Protein AF-A0A6A5WGH0-F1 (afdb_monomer)

Radius of gyration: 16.31 Å; Cα contacts (8 Å, |Δi|>4): 146; chains: 1; bounding box: 32×52×34 Å

Solvent-accessible surface area (backbone atoms only — not comparable to full-atom values): 6217 Å² total; per-residue (Å²): 131,79,53,70,50,61,31,77,86,68,50,59,33,41,48,64,58,69,80,40,82,38,86,98,38,72,81,54,22,33,27,34,24,40,38,98,92,41,61,26,32,39,36,49,43,60,75,98,48,41,71,71,68,46,46,65,59,66,75,47,68,91,58,95,66,88,62,95,56,64,81,42,36,24,75,94,79,30,33,38,30,29,77,54,65,97,71,48,75,64,59,57,46,52,54,50,52,55,55,55,68,74,74,114

Foldseek 3Di:
DFDWDQWPVRFIWGWDAFPAADPPCRLQTWTWTDTPNFIKTKGADPLVCLVVLCVVVVVCVPHPDPDFHFPTADNVRRMGITHDDPDDVVNVVVVVVVVVVVVD

Secondary structure (DSSP, 8-state):
---EEE-TTS-EEEEEEEEE--TT-GGG-EEEEEETTEEEEEEE--GGGHHHHHHHHHHTTTS---S---SEEETTTTEEEEE--SS-HHHHHHHHHHHHHT--

pLDDT: mean 83.92, std 13.39, range [47.59, 97.38]

Organism: NCBI:txid1392246

Structure (mmCIF, N/CA/C/O backbone):
data_AF-A0A6A5WGH0-F1
#
_entry.id   AF-A0A6A5WGH0-F1
#
loop_
_atom_site.group_PDB
_atom_site.id
_atom_site.type_symbol
_atom_site.label_atom_id
_atom_site.label_alt_id
_atom_site.label_comp_id
_atom_site.label_asym_id
_atom_site.label_entity_id
_atom_site.label_seq_id
_atom_site.pdbx_PDB_ins_code
_atom_site.Cartn_x
_atom_site.Cartn_y
_atom_site.Cartn_z
_atom_site.occupancy
_atom_site.B_iso_or_equiv
_atom_site.auth_seq_id
_atom_site.auth_comp_id
_atom_site.auth_asym_id
_atom_site.auth_atom_id
_atom_site.pdbx_PDB_model_num
ATOM 1 N N . MET A 1 1 ? -0.690 10.970 16.151 1.00 53.16 1 MET A N 1
ATOM 2 C CA . MET A 1 1 ? -1.577 11.202 14.991 1.00 53.16 1 MET A CA 1
ATOM 3 C C . MET A 1 1 ? -1.398 10.016 14.066 1.00 53.16 1 MET A 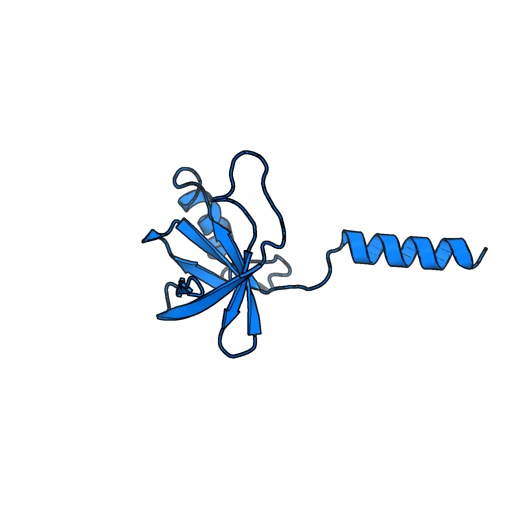C 1
ATOM 5 O O . MET A 1 1 ? -0.251 9.681 13.791 1.00 53.16 1 MET A O 1
ATOM 9 N N . ALA A 1 2 ? -2.473 9.329 13.684 1.00 73.94 2 ALA A N 1
ATOM 10 C CA . ALA A 1 2 ? -2.362 8.275 12.680 1.00 73.94 2 ALA A CA 1
ATOM 11 C C . ALA A 1 2 ? -2.049 8.931 11.328 1.00 73.94 2 ALA A C 1
ATOM 13 O O . ALA A 1 2 ? -2.644 9.955 10.993 1.00 73.94 2 ALA A O 1
ATOM 14 N N . SER A 1 3 ? -1.069 8.396 10.603 1.00 91.44 3 SER A N 1
ATOM 15 C CA . SER A 1 3 ? -0.755 8.865 9.253 1.00 91.44 3 SER A CA 1
ATOM 16 C C . SER A 1 3 ? -1.816 8.333 8.292 1.00 91.44 3 SER A C 1
ATOM 18 O O . SER A 1 3 ? -2.345 7.243 8.501 1.00 91.44 3 SER A O 1
ATOM 20 N N . THR A 1 4 ? -2.160 9.104 7.269 1.00 95.25 4 THR A N 1
ATOM 21 C CA . THR A 1 4 ? -3.217 8.759 6.316 1.00 95.25 4 THR A CA 1
ATOM 22 C C . THR A 1 4 ? -2.726 8.928 4.894 1.00 95.25 4 THR A C 1
ATOM 24 O O . THR A 1 4 ? -1.935 9.831 4.638 1.00 95.25 4 THR A O 1
ATOM 27 N N . ILE A 1 5 ? -3.247 8.110 3.984 1.00 95.19 5 ILE A N 1
ATOM 28 C CA . ILE A 1 5 ? -3.025 8.234 2.540 1.00 95.19 5 ILE A CA 1
ATOM 29 C C . ILE A 1 5 ? -4.382 8.365 1.859 1.00 95.19 5 ILE A C 1
ATOM 31 O O . ILE A 1 5 ? -5.335 7.680 2.235 1.00 95.19 5 ILE A O 1
ATOM 35 N N . VAL A 1 6 ? -4.465 9.224 0.849 1.00 96.62 6 VAL A N 1
ATOM 36 C CA . VAL A 1 6 ? -5.650 9.352 -0.006 1.00 96.62 6 VAL A CA 1
ATOM 37 C C . VAL A 1 6 ? -5.376 8.616 -1.311 1.00 96.62 6 VAL A C 1
ATOM 39 O O . VAL A 1 6 ? -4.388 8.902 -1.975 1.00 96.62 6 VAL A O 1
ATOM 42 N N . GLY A 1 7 ? -6.198 7.631 -1.665 1.00 94.38 7 GLY A N 1
ATOM 43 C CA . GLY A 1 7 ? -6.088 6.943 -2.953 1.00 94.38 7 GLY A CA 1
ATOM 44 C C . GLY A 1 7 ? -6.635 7.781 -4.113 1.00 94.38 7 GLY A C 1
ATOM 45 O O . GLY A 1 7 ? -7.373 8.740 -3.897 1.00 94.38 7 GLY A O 1
ATOM 46 N N . ARG A 1 8 ? -6.363 7.356 -5.351 1.00 93.69 8 ARG A N 1
ATOM 47 C CA . ARG A 1 8 ? -6.752 8.002 -6.618 1.00 93.69 8 ARG A CA 1
ATOM 48 C C . ARG A 1 8 ? -8.252 8.314 -6.688 1.00 93.69 8 ARG A C 1
ATOM 50 O O . ARG A 1 8 ? -8.648 9.333 -7.234 1.00 93.69 8 ARG A O 1
ATOM 57 N N . PHE A 1 9 ? -9.090 7.469 -6.085 1.00 89.75 9 PHE A N 1
ATOM 58 C CA . PHE A 1 9 ? -10.551 7.647 -6.031 1.00 89.75 9 PHE A CA 1
ATOM 59 C C . PHE A 1 9 ? -11.060 8.408 -4.789 1.00 89.75 9 PHE A C 1
ATOM 61 O O . PHE A 1 9 ? -12.238 8.319 -4.455 1.00 89.75 9 PHE A O 1
ATOM 68 N N . GLY A 1 10 ? -10.188 9.101 -4.050 1.00 94.06 10 GLY A N 1
ATOM 69 C CA . GLY A 1 10 ? -10.549 9.890 -2.864 1.00 94.06 10 GLY A CA 1
ATOM 70 C C . GLY A 1 10 ? -10.746 9.085 -1.575 1.00 94.06 10 GLY A C 1
ATOM 71 O O . GLY A 1 10 ? -10.980 9.665 -0.517 1.00 94.06 10 GLY A O 1
ATOM 72 N N . ARG A 1 11 ? -10.625 7.752 -1.627 1.00 96.06 11 ARG A N 1
ATOM 73 C CA . ARG A 1 11 ? -10.713 6.895 -0.436 1.00 96.06 11 ARG A CA 1
ATOM 74 C C . ARG A 1 11 ? -9.536 7.155 0.503 1.00 96.06 11 ARG A C 1
ATOM 76 O O . ARG A 1 11 ? -8.391 7.175 0.059 1.00 96.06 11 ARG A O 1
ATOM 83 N N . ILE A 1 12 ? -9.819 7.298 1.796 1.00 97.12 12 ILE A N 1
ATOM 84 C CA . ILE A 1 12 ? -8.814 7.569 2.830 1.00 97.12 12 ILE A CA 1
ATOM 85 C C . ILE A 1 12 ? -8.431 6.266 3.532 1.00 97.12 12 ILE A C 1
ATOM 87 O O . ILE A 1 12 ? -9.301 5.519 3.983 1.00 97.12 12 ILE A O 1
ATOM 91 N N . TYR A 1 13 ? -7.131 6.022 3.661 1.00 96.88 13 TYR A N 1
ATOM 92 C CA . TYR A 1 13 ? -6.554 4.868 4.346 1.00 96.88 13 TYR A CA 1
ATOM 93 C C . TYR A 1 13 ? -5.783 5.334 5.575 1.00 96.88 13 TYR A C 1
ATOM 95 O O . TYR A 1 13 ? -4.828 6.103 5.457 1.00 96.88 13 TYR A O 1
ATOM 103 N N . THR A 1 14 ? -6.174 4.855 6.752 1.00 97.38 14 THR A N 1
ATOM 104 C CA . THR A 1 14 ? -5.482 5.135 8.013 1.00 97.38 14 THR A CA 1
ATOM 105 C C . THR A 1 14 ? -4.366 4.121 8.208 1.00 97.38 14 THR A C 1
ATOM 107 O O . THR A 1 14 ? -4.635 2.930 8.334 1.00 97.38 14 THR A O 1
ATOM 110 N N . LEU A 1 15 ? -3.115 4.576 8.225 1.00 95.94 15 LEU A N 1
ATOM 111 C CA . LEU A 1 15 ? -1.941 3.725 8.399 1.00 95.94 15 LEU A CA 1
ATOM 112 C C . LEU A 1 15 ? -1.815 3.245 9.848 1.00 95.94 15 LEU A C 1
ATOM 114 O O . LEU A 1 15 ? -1.914 4.034 10.791 1.00 95.94 15 LEU A O 1
ATOM 118 N N . GLY A 1 16 ? -1.545 1.954 10.000 1.00 93.88 16 GLY A N 1
ATOM 119 C CA . GLY A 1 16 ? -1.297 1.277 11.264 1.00 93.88 16 GLY A CA 1
ATOM 120 C C . GLY A 1 16 ? 0.124 0.726 11.345 1.00 93.88 16 GLY A C 1
ATOM 121 O O . GLY A 1 16 ? 1.108 1.421 11.087 1.00 93.88 16 GLY A O 1
ATOM 122 N N . GLU A 1 17 ? 0.238 -0.534 11.754 1.00 92.56 17 GLU A N 1
ATOM 123 C CA . GLU A 1 17 ? 1.523 -1.192 11.983 1.00 92.56 17 GLU A CA 1
ATOM 124 C C . GLU A 1 17 ? 2.215 -1.665 10.695 1.00 92.56 17 GLU A C 1
ATOM 126 O O . GLU A 1 17 ? 1.588 -1.920 9.666 1.00 92.56 17 GLU A O 1
ATOM 131 N N . ALA A 1 18 ? 3.539 -1.816 10.758 1.00 92.81 18 ALA A N 1
ATOM 132 C CA . ALA A 1 18 ? 4.309 -2.405 9.668 1.00 92.81 18 ALA A CA 1
ATOM 133 C C . ALA A 1 18 ? 4.197 -3.937 9.706 1.00 92.81 18 ALA A C 1
ATOM 135 O O . ALA A 1 18 ? 4.757 -4.568 10.601 1.00 92.81 18 ALA A O 1
ATOM 136 N N . LEU A 1 19 ? 3.545 -4.519 8.696 1.00 91.00 19 LEU A N 1
ATOM 137 C CA . LEU A 1 19 ? 3.466 -5.967 8.468 1.00 91.00 19 LEU A CA 1
ATOM 138 C C . LEU A 1 19 ? 4.829 -6.556 8.102 1.00 91.00 19 LEU A C 1
ATOM 140 O O . LEU A 1 19 ? 5.171 -7.667 8.494 1.00 91.00 19 LEU A O 1
ATOM 144 N N . HIS A 1 20 ? 5.620 -5.799 7.341 1.00 90.00 20 HIS A N 1
ATOM 145 C CA . HIS A 1 20 ? 6.971 -6.190 6.970 1.00 90.00 20 HIS A CA 1
ATOM 146 C C . HIS A 1 20 ? 7.896 -4.981 6.998 1.00 90.00 20 HIS A C 1
ATOM 148 O O . HIS A 1 20 ? 7.609 -3.941 6.398 1.00 90.00 20 HIS A O 1
ATOM 154 N N . LYS A 1 21 ? 9.031 -5.131 7.679 1.00 92.44 21 LYS A N 1
ATOM 155 C CA . LYS A 1 21 ? 10.052 -4.090 7.788 1.00 92.44 21 LYS A CA 1
ATOM 156 C C . LYS A 1 21 ? 11.178 -4.381 6.810 1.00 92.44 21 LYS A C 1
ATOM 158 O O . LYS A 1 21 ? 11.774 -5.450 6.876 1.00 92.44 21 LYS A O 1
ATOM 163 N N . ARG A 1 22 ? 11.507 -3.416 5.950 1.00 90.00 22 ARG A N 1
ATOM 164 C CA . ARG A 1 22 ? 12.651 -3.489 5.042 1.00 90.00 22 ARG A CA 1
ATOM 165 C C . ARG A 1 22 ? 13.878 -2.854 5.711 1.00 90.00 22 ARG A C 1
ATOM 167 O O . ARG A 1 22 ? 13.900 -1.633 5.891 1.00 90.00 22 ARG A O 1
ATOM 174 N N . PRO A 1 23 ? 14.909 -3.637 6.084 1.00 90.88 23 PRO A N 1
ATOM 175 C CA . PRO A 1 23 ? 16.108 -3.095 6.718 1.00 90.88 23 PRO A CA 1
ATOM 176 C C . PRO A 1 23 ? 16.785 -2.044 5.832 1.00 90.88 23 PRO A C 1
ATOM 178 O O . PRO A 1 23 ? 16.870 -2.212 4.617 1.00 90.88 23 PRO A O 1
ATOM 181 N N . GLY A 1 24 ? 17.230 -0.941 6.436 1.00 91.06 24 GLY A N 1
ATOM 182 C CA . GLY A 1 24 ? 17.878 0.172 5.730 1.00 91.06 24 GLY A CA 1
ATOM 183 C C . GLY A 1 24 ? 16.936 1.083 4.934 1.00 91.06 24 GLY A C 1
ATOM 184 O O . GLY A 1 24 ? 17.351 2.165 4.534 1.00 91.06 24 GLY A O 1
ATOM 185 N N . PHE A 1 25 ? 15.667 0.701 4.748 1.00 90.38 25 PHE A N 1
ATOM 186 C CA . PHE A 1 25 ? 14.724 1.426 3.894 1.00 90.38 25 PHE A CA 1
ATOM 187 C C . PHE A 1 25 ? 13.305 1.490 4.497 1.00 90.38 25 PHE A C 1
ATOM 189 O O . PHE A 1 25 ? 12.367 0.948 3.908 1.00 90.38 25 PHE A O 1
ATOM 196 N N . PRO A 1 26 ? 13.105 2.168 5.649 1.00 88.31 26 PRO A N 1
ATOM 197 C CA . PRO A 1 26 ? 11.825 2.160 6.371 1.00 88.31 26 PRO A CA 1
ATOM 198 C C . PRO A 1 26 ? 10.648 2.740 5.580 1.00 88.31 26 PRO A C 1
ATOM 200 O O . PRO A 1 26 ? 9.498 2.374 5.813 1.00 88.31 26 PRO A O 1
ATOM 203 N N . SER A 1 27 ? 10.924 3.633 4.626 1.00 87.75 27 SER A N 1
ATOM 204 C CA . SER A 1 27 ? 9.916 4.190 3.722 1.00 87.75 27 SER A CA 1
ATOM 205 C C . SER A 1 27 ? 9.259 3.131 2.834 1.00 87.75 27 SER A C 1
ATOM 207 O O . SER A 1 27 ? 8.145 3.359 2.377 1.00 87.75 27 SER A O 1
ATOM 209 N N . PHE A 1 28 ? 9.907 1.980 2.631 1.00 90.75 28 PHE A N 1
ATOM 210 C CA . PHE A 1 28 ? 9.438 0.866 1.805 1.00 90.75 28 PHE A CA 1
ATOM 211 C C . PHE A 1 28 ? 8.963 -0.335 2.635 1.00 90.75 28 PHE A C 1
ATOM 213 O O . PHE A 1 28 ? 8.928 -1.462 2.138 1.00 90.75 28 PHE A O 1
ATOM 220 N N . ASN A 1 29 ? 8.620 -0.109 3.904 1.00 93.88 29 ASN A N 1
ATOM 221 C CA . ASN A 1 29 ? 7.909 -1.098 4.705 1.00 93.88 29 ASN A CA 1
ATOM 222 C C . ASN A 1 29 ? 6.533 -1.396 4.088 1.00 93.88 29 ASN A C 1
ATOM 224 O O . ASN A 1 29 ? 5.914 -0.521 3.480 1.00 93.88 29 ASN A O 1
ATOM 228 N N . LEU A 1 30 ? 6.040 -2.617 4.295 1.00 93.44 30 LEU A N 1
ATOM 229 C CA . LEU A 1 30 ? 4.635 -2.940 4.050 1.00 93.44 30 LEU A CA 1
ATOM 230 C C . LEU A 1 30 ? 3.848 -2.578 5.300 1.00 93.44 30 LEU A C 1
ATOM 232 O O . LEU A 1 30 ? 4.167 -3.062 6.388 1.00 93.44 30 LEU A O 1
ATOM 236 N N . ILE A 1 31 ? 2.851 -1.717 5.150 1.00 95.44 31 ILE A N 1
ATOM 237 C CA . ILE A 1 31 ? 2.094 -1.146 6.265 1.00 95.44 31 ILE A CA 1
ATOM 238 C C . ILE A 1 31 ? 0.648 -1.623 6.165 1.00 95.44 31 ILE A C 1
ATOM 240 O O . ILE A 1 31 ? 0.047 -1.539 5.094 1.00 95.44 31 ILE A O 1
ATOM 244 N N . LYS A 1 32 ? 0.088 -2.124 7.268 1.00 95.56 32 LYS A N 1
ATOM 245 C CA . LYS A 1 32 ? -1.347 -2.395 7.366 1.00 95.56 32 LYS A CA 1
ATOM 246 C C . LYS A 1 32 ? -2.084 -1.067 7.467 1.00 95.56 32 LYS A C 1
ATOM 248 O O . LYS A 1 32 ? -1.672 -0.192 8.226 1.00 95.56 32 LYS A O 1
ATOM 253 N N . ALA A 1 33 ? -3.160 -0.917 6.718 1.00 96.44 33 ALA A N 1
ATOM 254 C CA . ALA A 1 33 ? -4.009 0.261 6.757 1.00 96.44 33 ALA A CA 1
ATOM 255 C C . ALA A 1 33 ? -5.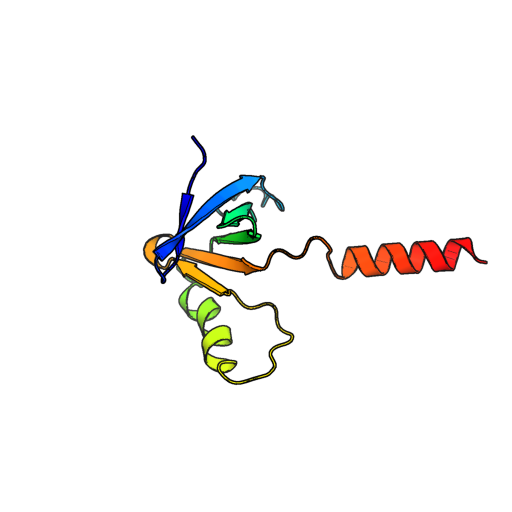477 -0.136 6.906 1.00 96.44 33 ALA A C 1
ATOM 257 O O . ALA A 1 33 ? -5.855 -1.246 6.553 1.00 96.44 33 ALA A O 1
ATOM 258 N N . GLU A 1 34 ? -6.300 0.781 7.396 1.00 96.94 34 GLU A N 1
ATOM 259 C CA . GLU A 1 34 ? -7.740 0.585 7.568 1.00 96.94 34 GLU A CA 1
ATOM 260 C C . GLU A 1 34 ? -8.513 1.653 6.792 1.00 96.94 34 GLU A C 1
ATOM 262 O O . GLU A 1 34 ? -8.170 2.839 6.828 1.00 96.94 34 GLU A O 1
ATOM 267 N N . SER A 1 35 ? -9.576 1.245 6.103 1.00 96.50 35 SER A N 1
ATOM 268 C CA . SER A 1 35 ? -10.536 2.150 5.471 1.00 96.50 35 SER A CA 1
ATOM 269 C C . SER A 1 35 ? -11.933 1.555 5.575 1.00 96.50 35 SER A C 1
ATOM 271 O O . SER A 1 35 ? -12.147 0.418 5.167 1.00 96.50 35 SER A O 1
ATOM 273 N N . GLU A 1 36 ? -12.878 2.311 6.143 1.00 94.81 36 GLU A N 1
ATOM 274 C CA . GLU A 1 36 ? -14.288 1.896 6.277 1.00 94.81 36 GLU A CA 1
ATOM 275 C C . GLU A 1 36 ? -14.474 0.530 6.974 1.00 94.81 36 GLU A C 1
ATOM 277 O O . GLU A 1 36 ? -15.370 -0.238 6.641 1.00 94.81 36 GLU A O 1
ATOM 282 N N . GLY A 1 37 ? -13.610 0.214 7.946 1.00 93.62 37 GLY A N 1
ATOM 283 C CA . GLY A 1 37 ? -13.641 -1.060 8.677 1.00 93.62 37 GLY A CA 1
ATOM 284 C C . GLY A 1 37 ? -13.058 -2.255 7.916 1.00 93.62 37 GLY A C 1
ATOM 285 O O . GLY A 1 37 ? -13.208 -3.387 8.370 1.00 93.62 37 GLY A O 1
ATOM 286 N N . VAL A 1 38 ? -12.411 -2.018 6.771 1.00 94.81 38 VAL A N 1
ATOM 287 C CA . VAL A 1 38 ? -11.719 -3.037 5.977 1.00 94.81 38 VAL A CA 1
ATOM 288 C C . VAL A 1 38 ? -10.211 -2.789 6.007 1.00 94.81 38 VAL A C 1
ATOM 290 O O . VAL A 1 38 ? -9.750 -1.664 5.788 1.00 94.81 38 VAL A O 1
ATOM 293 N N . SER A 1 39 ? -9.447 -3.865 6.210 1.00 95.06 39 SER A N 1
ATOM 294 C CA . SER A 1 39 ? -7.987 -3.833 6.202 1.00 95.06 39 SER A CA 1
ATOM 295 C C . SER A 1 39 ? -7.405 -3.869 4.784 1.00 95.06 39 SER A C 1
ATOM 297 O O . SER A 1 39 ? -7.855 -4.608 3.906 1.00 95.06 39 SER A O 1
ATOM 299 N N . PHE A 1 40 ? -6.320 -3.129 4.591 1.00 95.31 40 PHE A N 1
ATOM 300 C CA . PHE A 1 40 ? -5.545 -3.034 3.358 1.00 95.31 40 PHE A CA 1
ATOM 301 C C . PHE A 1 40 ? -4.045 -3.113 3.646 1.00 95.31 40 PHE A C 1
ATOM 303 O O . PHE A 1 40 ? -3.594 -2.941 4.781 1.00 95.31 40 PHE A O 1
ATOM 310 N N . VAL A 1 41 ? -3.258 -3.335 2.596 1.00 94.88 41 VAL A N 1
ATOM 311 C CA . VAL A 1 41 ? -1.799 -3.220 2.629 1.00 94.88 41 VAL A CA 1
ATOM 312 C C . VAL A 1 41 ? -1.371 -2.041 1.780 1.00 94.88 41 VAL A C 1
ATOM 314 O O . VAL A 1 41 ? -1.683 -1.960 0.595 1.00 94.88 41 VAL A O 1
ATOM 317 N N . VAL A 1 42 ? -0.599 -1.153 2.385 1.00 95.50 42 VAL A N 1
ATOM 318 C CA . VAL A 1 42 ? 0.047 -0.026 1.728 1.00 95.50 42 VAL A CA 1
ATOM 319 C C . VAL A 1 42 ? 1.495 -0.393 1.439 1.00 95.50 42 VAL A C 1
ATOM 321 O O . VAL A 1 42 ? 2.247 -0.798 2.332 1.00 95.50 42 VAL A O 1
ATOM 324 N N . LYS A 1 43 ? 1.890 -0.218 0.180 1.00 94.62 43 LYS A N 1
ATOM 325 C CA . LYS A 1 43 ? 3.252 -0.429 -0.303 1.00 94.62 43 LYS A CA 1
ATOM 326 C C . LYS A 1 43 ? 3.716 0.806 -1.061 1.00 94.62 43 LYS A C 1
ATOM 328 O O . LYS A 1 43 ? 3.115 1.168 -2.069 1.00 94.62 43 LYS A O 1
ATOM 333 N N . ARG A 1 44 ? 4.823 1.408 -0.624 1.00 94.94 44 ARG A N 1
ATOM 334 C CA . ARG A 1 44 ? 5.515 2.424 -1.426 1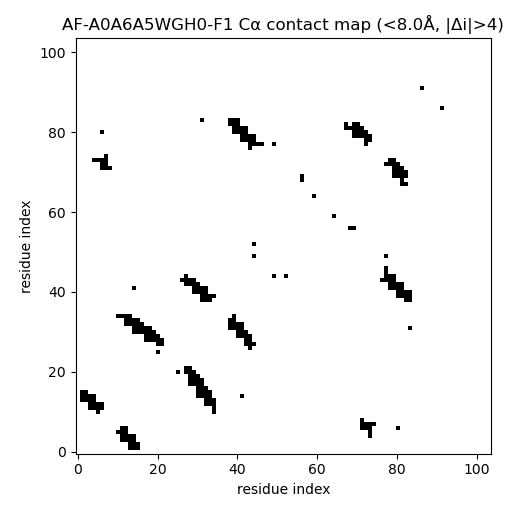.00 94.94 44 ARG A CA 1
ATOM 335 C C . ARG A 1 44 ? 6.323 1.775 -2.540 1.00 94.94 44 ARG A C 1
ATOM 337 O O . ARG A 1 44 ? 6.988 0.757 -2.329 1.00 94.94 44 ARG A O 1
ATOM 344 N N . VAL A 1 45 ? 6.287 2.389 -3.709 1.00 92.38 45 VAL A N 1
ATOM 345 C CA . VAL A 1 45 ? 7.008 1.980 -4.907 1.00 92.38 45 VAL A CA 1
ATOM 346 C C . VAL A 1 45 ? 8.042 3.061 -5.227 1.00 92.38 45 VAL A C 1
ATOM 348 O O . VAL A 1 45 ? 7.711 4.245 -5.214 1.00 92.38 45 VAL A O 1
ATOM 351 N N . PRO A 1 46 ? 9.315 2.704 -5.472 1.00 91.56 46 PRO A N 1
ATOM 352 C CA . PRO A 1 46 ? 10.301 3.686 -5.907 1.00 91.56 46 PRO A CA 1
ATOM 353 C C . PRO A 1 46 ? 9.870 4.317 -7.232 1.00 91.56 46 PRO A C 1
ATOM 355 O O . PRO A 1 46 ? 9.475 3.587 -8.136 1.00 91.56 46 PRO A O 1
ATOM 358 N N . ALA A 1 47 ? 10.023 5.636 -7.369 1.00 89.62 47 ALA A N 1
ATOM 359 C CA . ALA A 1 47 ? 9.566 6.385 -8.545 1.00 89.62 47 ALA A CA 1
ATOM 360 C C . ALA A 1 47 ? 10.016 5.765 -9.882 1.00 89.62 47 ALA A C 1
ATOM 362 O O . ALA A 1 47 ? 9.210 5.594 -10.786 1.00 89.62 47 ALA A O 1
ATOM 363 N N . GLN A 1 48 ? 11.273 5.313 -9.970 1.00 91.00 48 GLN A N 1
ATOM 364 C CA . GLN A 1 48 ? 11.832 4.669 -11.171 1.00 91.00 48 GLN A CA 1
ATOM 365 C C . GLN A 1 48 ? 11.128 3.367 -11.608 1.00 91.00 48 GLN A C 1
ATOM 367 O O . GLN A 1 48 ? 11.368 2.884 -12.708 1.00 91.00 48 GLN A O 1
ATOM 372 N N . PHE A 1 49 ? 10.313 2.765 -10.738 1.00 89.25 49 PHE A N 1
ATOM 373 C CA . PHE A 1 49 ? 9.578 1.529 -11.009 1.00 89.25 49 PHE A CA 1
ATOM 374 C C . PHE A 1 49 ? 8.062 1.724 -10.995 1.00 89.25 49 PHE A C 1
ATOM 376 O O . PHE A 1 49 ? 7.346 0.737 -11.152 1.00 89.25 49 PHE A O 1
ATOM 383 N N . TYR A 1 50 ? 7.574 2.947 -10.771 1.00 90.12 50 TYR A N 1
ATOM 384 C CA . TYR A 1 50 ? 6.148 3.196 -10.592 1.00 90.12 50 TYR A CA 1
ATOM 385 C C . TYR A 1 50 ? 5.365 2.828 -11.855 1.00 90.12 50 TYR A C 1
ATOM 387 O O . TYR A 1 50 ? 4.532 1.926 -11.801 1.00 90.12 50 TYR A O 1
ATOM 395 N N . ASP A 1 51 ? 5.752 3.386 -13.002 1.00 89.38 51 ASP A N 1
ATOM 396 C CA . ASP A 1 51 ? 5.100 3.131 -14.293 1.00 89.38 51 ASP A CA 1
ATOM 397 C C . ASP A 1 51 ? 5.067 1.633 -14.634 1.00 89.38 51 ASP A C 1
ATOM 399 O O . ASP A 1 51 ? 4.032 1.079 -15.000 1.00 89.38 51 ASP A O 1
ATOM 403 N N . ILE A 1 52 ? 6.194 0.937 -14.432 1.00 88.12 52 ILE A N 1
ATOM 404 C CA . ILE A 1 52 ? 6.310 -0.511 -14.676 1.00 88.12 52 ILE A CA 1
ATOM 405 C C . ILE A 1 52 ? 5.387 -1.299 -13.738 1.00 88.12 52 ILE A C 1
ATOM 407 O O . ILE A 1 52 ? 4.853 -2.340 -14.105 1.00 88.12 52 ILE A O 1
ATOM 411 N N . SER A 1 53 ? 5.198 -0.826 -12.507 1.00 86.44 53 SER A N 1
ATOM 412 C CA . SER A 1 53 ? 4.345 -1.493 -11.526 1.00 86.44 53 SER A CA 1
ATOM 413 C C . SER A 1 53 ? 2.846 -1.271 -11.749 1.00 86.44 53 SER A C 1
ATOM 415 O O . SER A 1 53 ? 2.047 -2.028 -11.190 1.00 86.44 53 SER A O 1
ATOM 417 N N . GLU A 1 54 ? 2.463 -0.285 -12.564 1.00 86.25 54 GLU A N 1
ATOM 418 C CA . GLU A 1 54 ? 1.078 -0.074 -12.999 1.00 86.25 54 GLU A CA 1
ATOM 419 C C . GLU A 1 54 ? 0.703 -0.928 -14.217 1.00 86.25 54 GLU A C 1
ATOM 421 O O . GLU A 1 54 ? -0.432 -1.400 -14.288 1.00 86.25 54 GLU A O 1
ATOM 426 N N . GLN A 1 55 ? 1.647 -1.208 -15.125 1.00 84.38 55 GLN A N 1
ATOM 427 C CA . GLN A 1 55 ? 1.396 -1.967 -16.364 1.00 84.38 55 GLN A CA 1
ATOM 428 C C . GLN A 1 55 ? 0.604 -3.271 -16.168 1.00 84.38 55 GLN A C 1
ATOM 430 O O . GLN A 1 55 ? -0.396 -3.450 -16.862 1.00 84.38 55 GLN A O 1
ATOM 435 N N . PRO A 1 56 ? 0.930 -4.143 -15.188 1.00 80.62 56 PRO A N 1
ATOM 436 C CA . PRO A 1 56 ? 0.184 -5.381 -15.007 1.00 80.62 56 PRO A CA 1
ATOM 437 C C . PRO A 1 56 ? -1.301 -5.145 -14.713 1.00 80.62 56 PRO A C 1
ATOM 439 O O . PRO A 1 56 ? -2.132 -5.983 -15.052 1.00 80.62 56 PRO A O 1
ATOM 442 N N . VAL A 1 57 ? -1.652 -4.035 -14.050 1.00 79.31 57 VAL A N 1
ATOM 443 C CA . VAL A 1 57 ? -3.053 -3.721 -13.731 1.00 79.31 57 VAL A CA 1
ATOM 444 C C . VAL A 1 57 ? -3.820 -3.388 -14.992 1.00 79.31 57 VAL A C 1
ATOM 446 O O . VAL A 1 57 ? -4.925 -3.893 -15.158 1.00 79.31 57 VAL A O 1
ATOM 449 N N . GLU A 1 58 ? -3.223 -2.612 -15.891 1.00 80.38 58 GLU A N 1
ATOM 450 C CA . GLU A 1 58 ? -3.798 -2.305 -17.199 1.00 80.38 58 GLU A CA 1
ATOM 451 C C . GLU A 1 58 ? -3.932 -3.560 -18.072 1.00 80.38 58 GLU A C 1
ATOM 453 O O . GLU A 1 58 ? -4.998 -3.790 -18.641 1.00 80.38 58 GLU A O 1
ATOM 458 N N . ASP A 1 59 ? -2.907 -4.415 -18.104 1.00 78.25 59 ASP A N 1
ATOM 459 C CA . ASP A 1 59 ? -2.873 -5.626 -18.937 1.00 78.25 59 ASP A CA 1
ATOM 460 C C . AS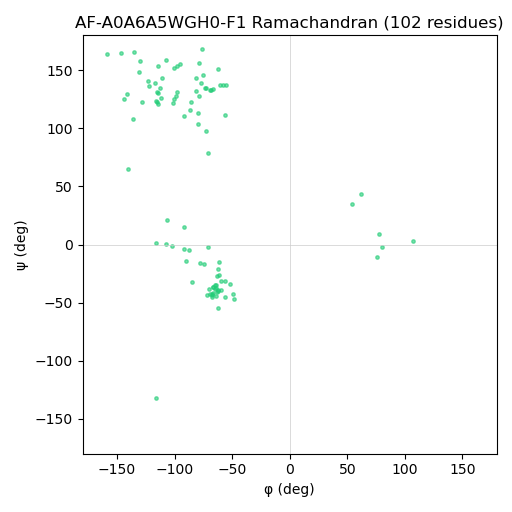P A 1 59 ? -3.953 -6.652 -18.561 1.00 78.25 59 ASP A C 1
ATOM 462 O O . ASP A 1 59 ? -4.393 -7.452 -19.389 1.00 78.25 59 ASP A O 1
ATOM 466 N N . VAL A 1 60 ? -4.381 -6.645 -17.298 1.00 75.12 60 VAL A N 1
ATOM 467 C CA . VAL A 1 60 ? -5.329 -7.618 -16.740 1.00 75.12 60 VAL A CA 1
ATOM 468 C C . VAL A 1 60 ? -6.749 -7.035 -16.621 1.00 75.12 60 VAL A C 1
ATOM 470 O O . VAL A 1 60 ? -7.687 -7.746 -16.238 1.00 75.12 60 VAL A O 1
ATOM 473 N N . LYS A 1 61 ? -6.966 -5.763 -16.998 1.00 67.38 61 LYS A N 1
ATOM 474 C CA . LYS A 1 61 ? -8.307 -5.151 -17.023 1.00 67.38 61 LYS A CA 1
ATOM 475 C C . LYS A 1 61 ? -9.258 -5.979 -17.896 1.00 67.38 61 LYS A C 1
ATOM 477 O O . LYS A 1 61 ? -9.143 -6.007 -19.115 1.00 67.38 61 LYS A O 1
ATOM 482 N N . GLY A 1 62 ? -10.236 -6.623 -17.253 1.00 59.19 62 GLY A N 1
ATOM 483 C CA . GLY A 1 62 ? -11.276 -7.423 -17.912 1.00 59.19 62 GLY A CA 1
ATOM 484 C C . GLY A 1 62 ? -11.146 -8.945 -17.766 1.00 59.19 62 GLY A C 1
ATOM 485 O O . GLY A 1 62 ? -11.970 -9.660 -18.331 1.00 59.19 62 GLY A O 1
ATOM 486 N N . GLY A 1 63 ? -10.160 -9.451 -17.013 1.00 57.25 63 GLY A N 1
ATOM 487 C CA . GLY A 1 63 ? -9.987 -10.884 -16.734 1.00 57.25 63 GLY A CA 1
ATOM 488 C C . GLY A 1 63 ? -10.334 -11.306 -15.299 1.00 57.25 63 GLY A C 1
ATOM 489 O O . GLY A 1 63 ? -10.292 -10.500 -14.369 1.00 57.25 63 GLY A O 1
ATOM 490 N N . ASP A 1 64 ? -10.626 -12.598 -15.110 1.00 58.34 64 ASP A N 1
ATOM 491 C CA . ASP A 1 64 ? -10.740 -13.258 -13.798 1.00 58.34 64 ASP A CA 1
ATOM 492 C C . ASP A 1 64 ? -9.340 -13.388 -13.166 1.00 58.34 64 ASP A C 1
ATOM 494 O O . ASP A 1 64 ? -8.643 -14.401 -13.283 1.00 58.34 64 ASP A O 1
ATOM 498 N N . SER A 1 65 ? -8.855 -12.284 -12.599 1.00 57.19 65 SER A N 1
ATOM 499 C CA . SER A 1 65 ? -7.504 -12.205 -12.058 1.00 57.19 65 SER A CA 1
ATOM 500 C C . SER A 1 65 ? -7.430 -12.840 -10.679 1.00 57.19 65 SER A C 1
ATOM 502 O O . SER A 1 65 ? -7.745 -12.218 -9.667 1.00 57.19 65 SER A O 1
ATOM 504 N N . ARG A 1 66 ? -6.875 -14.051 -10.623 1.00 67.44 66 ARG A N 1
ATOM 505 C CA . ARG A 1 66 ? -6.373 -14.654 -9.374 1.00 67.44 66 ARG A CA 1
ATOM 506 C C . ARG A 1 66 ? -5.088 -13.985 -8.863 1.00 67.44 66 ARG A C 1
ATOM 508 O O . ARG A 1 66 ? -4.562 -14.385 -7.827 1.00 67.44 66 ARG A O 1
ATOM 515 N N . LEU A 1 67 ? -4.552 -13.006 -9.595 1.00 69.44 67 LEU A N 1
ATOM 516 C CA . LEU A 1 67 ? -3.375 -12.243 -9.202 1.00 69.44 67 LEU A CA 1
ATOM 517 C C . LEU A 1 67 ? -3.789 -11.136 -8.222 1.00 69.44 67 LEU A C 1
ATOM 519 O O . LEU A 1 67 ? -4.749 -10.408 -8.477 1.00 69.44 67 LEU A O 1
ATOM 523 N N . CYS A 1 68 ? -3.071 -11.006 -7.103 1.00 72.38 68 CYS A N 1
ATOM 524 C CA . CYS A 1 68 ? -3.311 -9.940 -6.131 1.00 72.38 68 CYS A CA 1
ATOM 525 C C . CYS A 1 68 ? -2.826 -8.603 -6.707 1.00 72.38 68 CYS A C 1
ATOM 527 O O . CYS A 1 68 ? -1.634 -8.291 -6.682 1.00 72.38 68 CYS A O 1
ATOM 529 N N . MET A 1 69 ? -3.766 -7.840 -7.259 1.00 83.62 69 MET A N 1
ATOM 530 C CA . MET A 1 69 ? -3.523 -6.533 -7.863 1.00 83.62 69 MET A CA 1
ATOM 531 C C . MET A 1 69 ? -3.801 -5.418 -6.866 1.00 83.62 69 MET A C 1
ATOM 533 O O . MET A 1 69 ? -4.574 -5.591 -5.919 1.00 83.62 69 MET A O 1
ATOM 537 N N . HIS A 1 70 ? -3.164 -4.264 -7.070 1.00 88.88 70 HIS A N 1
ATOM 538 C CA . HIS A 1 70 ? -3.513 -3.102 -6.270 1.00 88.88 70 HIS A CA 1
ATOM 539 C C . HIS A 1 70 ? -4.932 -2.658 -6.651 1.00 88.88 70 HIS A C 1
ATOM 541 O O . HIS A 1 70 ? -5.281 -2.579 -7.825 1.00 88.88 70 HIS A O 1
ATOM 547 N N . VAL A 1 71 ? -5.765 -2.400 -5.647 1.00 89.94 71 VAL A N 1
ATOM 548 C CA . VAL A 1 71 ? -7.153 -1.939 -5.815 1.00 89.94 71 VAL A CA 1
ATOM 549 C C . VAL A 1 71 ? -7.247 -0.418 -5.859 1.00 89.94 71 VAL A C 1
ATOM 551 O O . VAL A 1 71 ? -8.286 0.142 -6.203 1.00 89.94 71 VAL A O 1
ATOM 554 N N . ASN A 1 72 ? -6.173 0.262 -5.461 1.00 92.44 72 ASN A N 1
ATOM 555 C CA . ASN A 1 72 ? -6.057 1.709 -5.479 1.00 92.44 72 ASN A CA 1
ATOM 556 C C . ASN A 1 72 ? -4.573 2.103 -5.479 1.00 92.44 72 ASN A C 1
ATOM 558 O O . ASN A 1 72 ? -3.704 1.296 -5.138 1.00 92.44 72 ASN A O 1
ATOM 562 N N . CYS A 1 73 ? -4.285 3.349 -5.817 1.00 93.50 73 CYS A N 1
ATOM 563 C CA . CYS A 1 73 ? -2.936 3.898 -5.839 1.00 93.50 73 CYS A CA 1
ATOM 564 C C . CYS A 1 73 ? -2.957 5.380 -5.447 1.00 93.50 73 CYS A C 1
ATOM 566 O O . CYS A 1 73 ? -4.016 5.996 -5.396 1.00 93.50 73 CYS A O 1
ATOM 568 N N . ASN A 1 74 ? -1.801 5.945 -5.123 1.00 94.44 74 ASN A N 1
ATOM 569 C CA . ASN A 1 74 ? -1.573 7.383 -5.024 1.00 94.4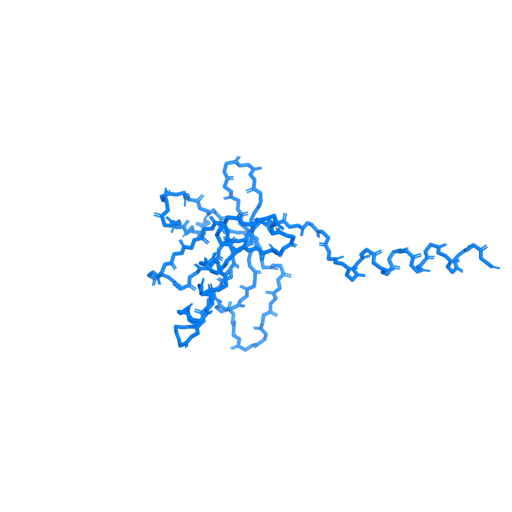4 74 ASN A CA 1
ATOM 570 C C . ASN A 1 74 ? -0.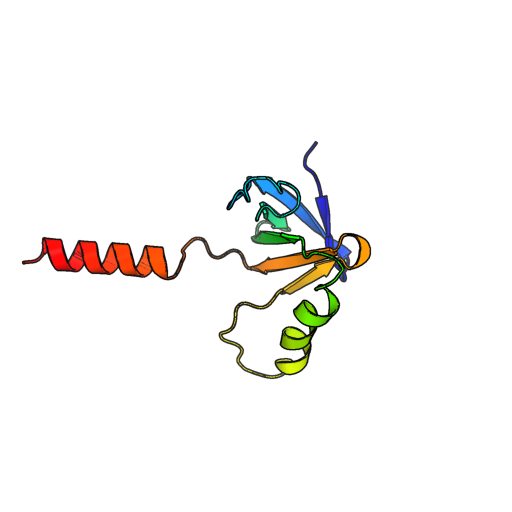239 7.658 -5.718 1.00 94.44 74 ASN A C 1
ATOM 572 O O . ASN A 1 74 ? 0.812 7.246 -5.225 1.00 94.44 74 ASN A O 1
ATOM 576 N N . GLU A 1 75 ? -0.303 8.282 -6.888 1.00 91.75 75 GLU A N 1
ATOM 577 C CA . GLU A 1 75 ? 0.862 8.565 -7.731 1.00 91.75 75 GLU A CA 1
ATOM 578 C C . GLU A 1 75 ? 1.789 9.597 -7.092 1.00 91.75 75 GLU A C 1
ATOM 580 O O . GLU A 1 75 ? 3.002 9.397 -7.064 1.00 91.75 75 GLU A O 1
ATOM 585 N N . GLU A 1 76 ? 1.221 10.658 -6.510 1.00 91.19 76 GLU A N 1
ATOM 586 C CA . GLU A 1 76 ? 1.978 11.743 -5.876 1.00 91.19 76 GLU A CA 1
ATOM 587 C C . GLU A 1 76 ? 2.850 11.230 -4.723 1.00 91.19 76 GLU A C 1
ATOM 589 O O . GLU A 1 76 ? 3.999 11.642 -4.559 1.00 91.19 76 GLU A O 1
ATOM 594 N N . GLU A 1 77 ? 2.326 10.283 -3.944 1.00 90.75 77 GLU A N 1
ATOM 595 C CA . GLU A 1 77 ? 3.039 9.645 -2.837 1.00 90.75 77 GLU A CA 1
ATOM 596 C C . GLU A 1 77 ? 3.787 8.361 -3.239 1.00 90.75 77 GLU A C 1
ATOM 598 O O . GLU A 1 77 ? 4.477 7.763 -2.403 1.00 90.75 77 GLU A O 1
ATOM 603 N N . GLY A 1 78 ? 3.666 7.912 -4.493 1.00 93.81 78 GLY A N 1
ATOM 604 C CA . GLY A 1 78 ? 4.284 6.682 -4.987 1.00 93.81 78 GLY A CA 1
ATOM 605 C C . GLY A 1 78 ? 3.788 5.429 -4.257 1.00 93.81 78 GLY A C 1
ATOM 606 O O . GLY A 1 78 ? 4.582 4.575 -3.860 1.00 93.81 78 GLY A O 1
ATOM 607 N N . VAL A 1 79 ? 2.483 5.323 -4.009 1.00 95.00 79 VAL A N 1
ATOM 608 C CA . VAL A 1 79 ? 1.868 4.277 -3.180 1.00 95.00 79 VAL A CA 1
ATOM 609 C C . VAL A 1 79 ? 0.925 3.400 -3.991 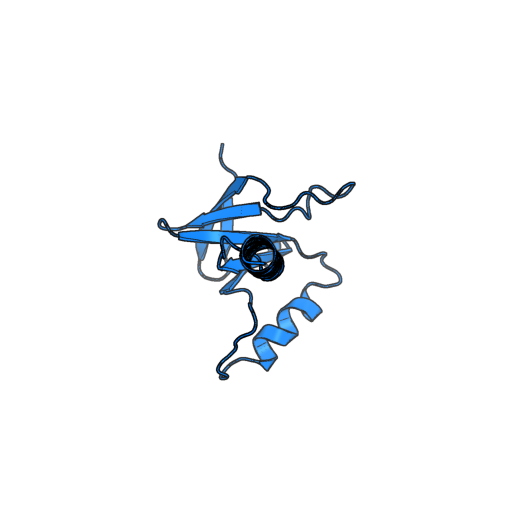1.00 95.00 79 VAL A C 1
ATOM 611 O O . VAL A 1 79 ? 0.100 3.892 -4.754 1.00 95.00 79 VAL A O 1
ATOM 614 N N . HIS A 1 80 ? 0.981 2.096 -3.732 1.00 95.19 80 HIS A N 1
ATOM 615 C CA . HIS A 1 80 ? -0.033 1.121 -4.115 1.00 95.19 80 HIS A CA 1
ATOM 616 C C . HIS A 1 80 ? -0.762 0.583 -2.884 1.00 95.19 80 HIS A C 1
ATOM 618 O O . HIS A 1 80 ? -0.152 0.341 -1.836 1.00 95.19 80 HIS A O 1
ATOM 624 N N . VAL A 1 81 ? -2.063 0.349 -3.037 1.00 94.56 81 VAL A N 1
ATOM 625 C CA . VAL A 1 81 ? -2.938 -0.215 -2.009 1.00 94.56 81 VAL A CA 1
ATOM 626 C C . VAL A 1 81 ? -3.471 -1.560 -2.480 1.00 94.56 81 VAL A C 1
ATOM 628 O O . VAL A 1 81 ? -4.118 -1.649 -3.520 1.00 94.56 81 VAL A O 1
ATOM 631 N N . TYR A 1 82 ? -3.235 -2.600 -1.692 1.00 93.19 82 TYR A N 1
ATOM 632 C CA . TYR A 1 82 ? -3.663 -3.968 -1.965 1.00 93.19 82 TYR A CA 1
ATOM 633 C C . TYR A 1 82 ? -4.696 -4.426 -0.929 1.00 93.19 82 TYR A C 1
ATOM 635 O O . TYR A 1 82 ? -4.673 -3.939 0.207 1.00 93.19 82 TYR A O 1
ATOM 643 N N . PRO A 1 83 ? -5.576 -5.380 -1.271 1.00 91.31 83 PRO A N 1
ATOM 644 C CA . PRO A 1 83 ? -6.377 -6.084 -0.278 1.00 91.31 83 PRO A CA 1
ATOM 645 C C . PRO A 1 83 ? -5.468 -6.718 0.779 1.00 91.31 83 PRO A C 1
ATOM 647 O O . PRO A 1 83 ? -4.429 -7.295 0.444 1.00 91.31 83 PRO A O 1
ATOM 650 N N . TYR A 1 84 ? -5.842 -6.613 2.053 1.00 90.88 84 TYR A N 1
ATOM 651 C CA . TYR A 1 84 ? -5.159 -7.365 3.099 1.00 90.88 84 TYR A CA 1
ATOM 652 C C . TYR A 1 84 ? -5.656 -8.807 3.102 1.00 90.88 84 TYR A C 1
ATOM 654 O O . TYR A 1 84 ? -6.856 -9.063 3.178 1.00 90.88 84 TYR A O 1
ATOM 662 N N . VAL A 1 85 ? -4.712 -9.739 3.040 1.00 84.38 85 VAL A N 1
ATOM 663 C CA . VAL A 1 85 ? -4.948 -11.158 3.287 1.00 84.38 85 VAL A CA 1
ATOM 664 C C . VAL A 1 85 ? -4.145 -11.496 4.534 1.00 84.38 85 VAL A C 1
ATOM 666 O O . VAL A 1 85 ? -2.947 -11.222 4.582 1.00 84.38 85 VAL A O 1
ATOM 669 N N . GLU A 1 86 ? -4.827 -11.999 5.561 1.00 80.62 86 GLU A N 1
ATOM 670 C CA . GLU A 1 86 ? -4.232 -12.273 6.875 1.00 80.62 86 GLU A CA 1
ATOM 671 C C . GLU A 1 86 ? -3.119 -13.320 6.786 1.00 80.62 86 GLU A C 1
ATOM 673 O O . GLU A 1 86 ? -2.057 -13.167 7.390 1.00 80.62 86 GLU A O 1
ATOM 678 N N . ASP A 1 87 ? -3.342 -14.333 5.953 1.00 75.88 87 ASP A N 1
ATOM 679 C CA . ASP A 1 87 ? -2.417 -15.428 5.733 1.00 75.88 87 ASP A CA 1
ATOM 680 C C . ASP A 1 87 ? -1.555 -15.250 4.484 1.00 75.88 87 ASP A C 1
ATOM 682 O O . ASP A 1 87 ? -1.931 -14.644 3.478 1.00 75.88 87 ASP A O 1
ATOM 686 N N . THR A 1 88 ? -0.384 -15.877 4.523 1.00 69.75 88 THR A N 1
ATOM 687 C CA . THR A 1 88 ? 0.466 -16.072 3.352 1.00 69.75 88 THR A CA 1
ATOM 688 C C . THR A 1 88 ? 0.293 -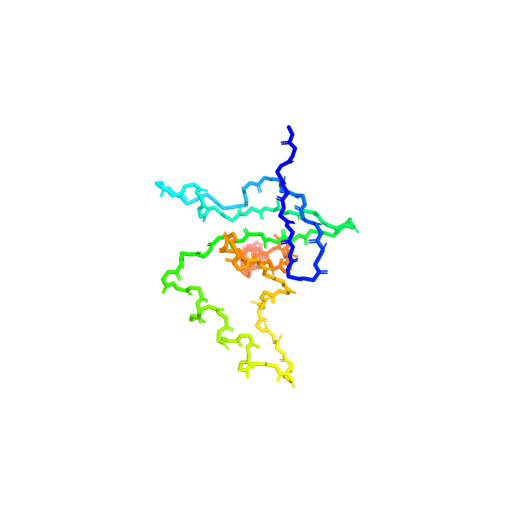17.497 2.835 1.00 69.75 88 THR A C 1
ATOM 690 O O . THR A 1 88 ? 0.049 -18.423 3.604 1.00 69.75 88 THR A O 1
ATOM 693 N N . MET A 1 89 ? 0.494 -17.732 1.536 1.00 67.81 89 MET A N 1
ATOM 694 C CA . MET A 1 89 ? 0.507 -19.114 1.027 1.00 67.81 89 MET A CA 1
ATOM 695 C C . MET A 1 89 ? 1.548 -19.988 1.748 1.00 67.81 89 MET A C 1
ATOM 697 O O . MET A 1 89 ? 1.317 -21.176 1.943 1.00 67.81 89 MET A O 1
ATOM 701 N N . LEU A 1 90 ? 2.665 -19.395 2.185 1.00 63.69 90 LEU A N 1
ATOM 702 C CA . LEU A 1 90 ? 3.692 -20.091 2.960 1.00 63.69 90 LEU A CA 1
ATOM 703 C C . LEU A 1 90 ? 3.188 -20.496 4.354 1.00 63.69 90 LEU A C 1
ATOM 705 O O . LEU A 1 90 ? 3.375 -21.644 4.740 1.00 63.69 90 LEU A O 1
ATOM 709 N N . SER A 1 91 ? 2.478 -19.616 5.072 1.00 67.50 91 SER A N 1
ATOM 710 C CA . SER A 1 91 ? 1.885 -19.964 6.376 1.00 67.50 91 SER A CA 1
ATOM 711 C C . SER A 1 91 ? 0.798 -21.039 6.251 1.00 67.50 91 SER A C 1
ATOM 713 O O . SER A 1 91 ? 0.696 -21.936 7.094 1.00 67.50 91 SER A O 1
ATOM 715 N N . LEU A 1 92 ? 0.033 -21.017 5.157 1.00 68.31 92 LEU A N 1
ATOM 716 C CA . LEU A 1 92 ? -0.937 -22.067 4.835 1.00 68.31 92 LEU A CA 1
ATOM 717 C C . LEU A 1 92 ? -0.258 -23.414 4.524 1.00 68.31 92 LEU A C 1
ATOM 719 O O . LEU A 1 92 ? -0.757 -24.471 4.918 1.00 68.31 92 LEU A O 1
ATOM 723 N N . TRP A 1 93 ? 0.898 -23.409 3.860 1.00 68.25 93 TRP A N 1
ATOM 724 C CA . TRP A 1 93 ? 1.659 -24.635 3.606 1.00 68.25 93 TRP A CA 1
ATOM 725 C C . TRP A 1 93 ? 2.335 -25.199 4.854 1.00 68.25 93 TRP A C 1
ATOM 727 O O . TRP A 1 93 ? 2.228 -26.404 5.094 1.00 68.25 93 TRP A O 1
ATOM 737 N N . ASP A 1 94 ? 2.958 -24.362 5.682 1.00 68.25 94 ASP A N 1
ATOM 738 C CA . ASP A 1 94 ? 3.623 -24.807 6.912 1.00 68.25 94 ASP A CA 1
ATOM 739 C C . ASP A 1 94 ? 2.635 -25.436 7.903 1.00 68.25 94 ASP A C 1
ATOM 741 O O . ASP A 1 94 ? 2.921 -26.477 8.505 1.00 68.25 94 ASP A O 1
ATOM 745 N N . SER A 1 95 ? 1.434 -24.866 8.036 1.00 66.31 95 SER A N 1
ATOM 746 C CA . SER A 1 95 ? 0.374 -25.443 8.875 1.00 66.31 95 SER A CA 1
ATOM 747 C C . SER A 1 95 ? -0.112 -26.801 8.353 1.00 66.31 95 SER A C 1
ATOM 749 O O . SER A 1 95 ? -0.310 -27.731 9.140 1.00 66.31 95 SER A O 1
ATOM 751 N N . THR A 1 96 ? -0.215 -26.962 7.030 1.00 65.81 96 THR A N 1
ATOM 752 C CA . THR A 1 96 ? -0.610 -28.224 6.385 1.00 65.81 96 THR A CA 1
ATOM 753 C C . THR A 1 96 ? 0.454 -29.313 6.563 1.00 65.81 96 THR A C 1
ATOM 755 O O . THR A 1 96 ? 0.131 -30.439 6.945 1.00 65.81 96 THR A O 1
ATOM 758 N N . LEU A 1 97 ? 1.735 -28.988 6.358 1.00 60.88 97 LEU A N 1
ATOM 759 C CA . LEU A 1 97 ? 2.852 -29.914 6.588 1.00 60.88 97 LEU A CA 1
ATOM 760 C C . LEU A 1 97 ? 2.960 -30.318 8.063 1.00 60.88 97 LEU A C 1
ATOM 762 O O . LEU A 1 97 ? 3.142 -31.495 8.372 1.00 60.88 97 LEU A O 1
ATOM 766 N N . THR A 1 98 ? 2.764 -29.370 8.981 1.00 63.91 98 THR A N 1
ATOM 767 C CA . THR A 1 98 ? 2.757 -29.638 10.428 1.00 63.91 98 THR A CA 1
ATOM 768 C C . THR A 1 98 ? 1.607 -30.564 10.835 1.00 63.91 98 THR A C 1
ATOM 770 O O . THR A 1 98 ? 1.781 -31.431 11.693 1.00 63.91 98 THR A O 1
ATOM 773 N N . PHE A 1 99 ? 0.433 -30.419 10.216 1.00 62.06 99 PHE A N 1
ATOM 774 C CA . PHE A 1 99 ? -0.710 -31.301 10.453 1.00 62.06 99 PHE A CA 1
ATOM 775 C C . PHE A 1 99 ? -0.452 -32.733 9.959 1.00 62.06 99 PHE A C 1
ATOM 777 O O . PHE A 1 99 ? -0.766 -33.692 10.664 1.00 62.06 99 PHE A O 1
ATOM 784 N N . LEU A 1 100 ? 0.158 -32.886 8.781 1.00 59.97 100 LEU A N 1
ATOM 785 C CA . LEU A 1 100 ? 0.451 -34.195 8.189 1.00 59.97 100 LEU A CA 1
ATOM 786 C C . LEU A 1 100 ? 1.556 -34.950 8.943 1.00 59.97 100 LEU A C 1
ATOM 788 O O . LEU A 1 100 ? 1.434 -36.153 9.154 1.00 59.97 100 LEU A O 1
ATOM 792 N N . LEU A 1 101 ? 2.588 -34.251 9.422 1.00 60.31 101 LEU A N 1
ATOM 793 C CA . LEU A 1 101 ? 3.701 -34.857 10.167 1.00 60.31 101 LEU A CA 1
ATOM 794 C C . LEU A 1 101 ? 3.346 -35.256 11.608 1.00 60.31 101 LEU A C 1
ATOM 796 O O . LEU A 1 101 ? 4.058 -36.049 12.209 1.00 60.31 101 LEU A O 1
ATOM 800 N N . ARG A 1 102 ? 2.247 -34.739 12.174 1.00 57.50 102 ARG A N 1
ATOM 801 C CA . ARG A 1 102 ? 1.735 -35.144 13.501 1.00 57.50 102 ARG A CA 1
ATOM 802 C C . ARG A 1 102 ? 0.785 -36.347 13.461 1.00 57.50 102 ARG A C 1
ATOM 804 O O . ARG A 1 102 ? 0.314 -36.782 14.509 1.00 57.50 102 ARG A O 1
ATOM 811 N N . LYS A 1 103 ? 0.450 -36.837 12.267 1.00 53.62 103 LYS A N 1
ATOM 812 C CA . LYS A 1 103 ? -0.494 -37.942 12.030 1.00 53.62 103 LYS A CA 1
ATOM 813 C C . LYS A 1 103 ? 0.187 -39.246 11.587 1.00 53.62 103 LYS A C 1
ATOM 815 O O . LYS A 1 103 ? -0.535 -40.218 11.368 1.00 53.62 103 LYS A O 1
ATOM 820 N N . GLY A 1 104 ? 1.515 -39.265 11.463 1.00 47.59 104 GLY A N 1
ATOM 821 C CA . GLY A 1 104 ? 2.340 -40.466 11.264 1.00 47.59 104 GLY A CA 1
ATOM 822 C C . GLY A 1 104 ? 3.120 -40.807 12.523 1.00 47.59 104 GLY A C 1
ATOM 823 O O . GLY A 1 104 ? 3.401 -42.009 12.707 1.00 47.59 104 GLY A O 1
#

Sequence (104 aa):
MASTIVGRFGRIYTLGEALHKRPGFPSFNLIKAESEGVSFVVKRVPAQFYDISEQPVEDVKGGDSRLCMHVNCNEEEGVHVYPYVEDTMLSLWDSTLTFLLRKG

Nearest PDB structures (foldseek):
  7mgk-assembly3_C  TM=6.561E-01  e=1.582E-02  Homo sapiens
  7qg5-assembly2_B  TM=6.432E-01  e=1.492E-01  Homo sapiens
  5gza-assembly1_A  TM=6.007E-01  e=1.781E-01  Danio rerio
  8au5-assembly1_A  TM=7.156E-01  e=7.348E-01  Homo sapiens
  7r9t-assembly1_B  TM=5.524E-01  e=1.326E+00  Homo sapiens

Mean predicte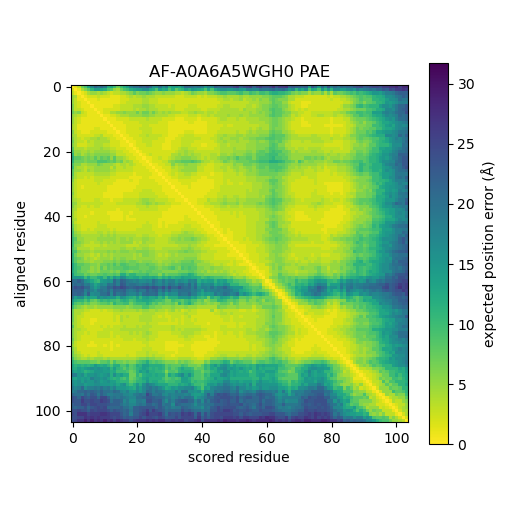d aligned error: 7.78 Å